Protein AF-A0A7G2RWZ0-F1 (afdb_monomer_lite)

pLDDT: mean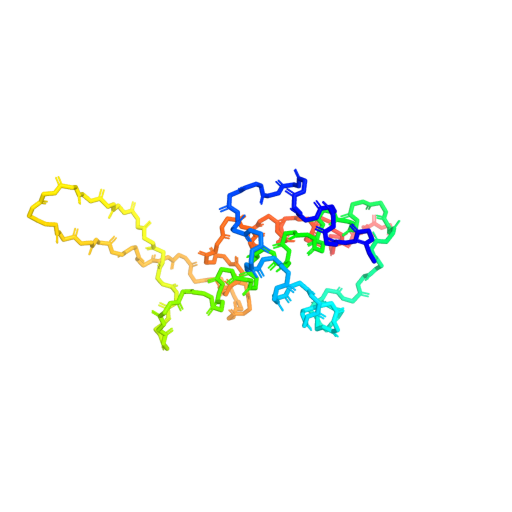 70.8, std 16.25, range [40.75, 87.94]

Sequence (117 aa):
MALLDDFKARFPEFSEADADTYVPVLASVWPCYWGGDYNAPCGQETVLNLLAHMIVSQTSKGSESLKSLQAQTVGNVSDTFAAGVVPDSERAAWFSSTKYGTQFLLLSGRRRGGVFV

Foldseek 3Di:
DVLLVLLCVVCVVDDNVLSVPQVVVCVVVLCVVQVDDCPPDCSVLLSSLVSVLVSCVVPPPDPDQLFAFPDFDPPPTDTDTDPDDDPPDPQLSSLVSDPSSVVNCVSSVVVVPDPPD

Structure (mmCIF, N/CA/C/O backbone):
data_AF-A0A7G2RWZ0-F1
#
_entry.id   AF-A0A7G2RWZ0-F1
#
loop_
_atom_site.group_PDB
_atom_site.id
_atom_site.type_symbol
_atom_site.label_atom_id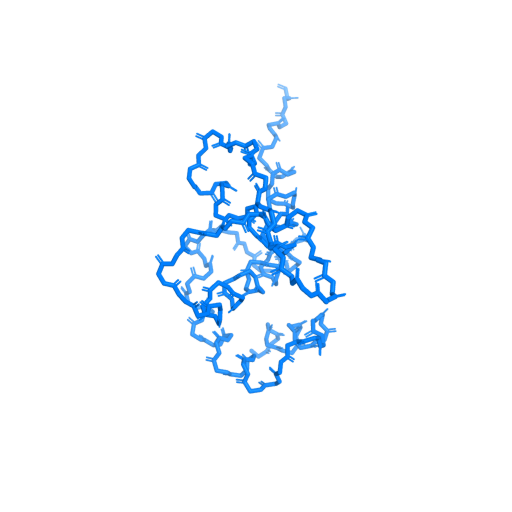
_atom_site.label_alt_id
_atom_site.label_comp_id
_atom_site.label_asym_id
_atom_site.label_entity_id
_atom_site.label_seq_id
_atom_site.pdbx_PDB_ins_code
_atom_site.Cartn_x
_atom_site.Cartn_y
_atom_site.Cartn_z
_atom_site.occupancy
_atom_site.B_iso_or_equiv
_atom_site.auth_seq_id
_atom_site.auth_comp_id
_atom_site.auth_asym_id
_atom_site.auth_atom_id
_atom_site.pdbx_PDB_model_num
ATOM 1 N N . MET A 1 1 ? 11.184 -13.169 3.484 1.00 51.06 1 MET A N 1
ATOM 2 C CA . MET A 1 1 ? 11.191 -12.764 4.904 1.00 51.06 1 MET A CA 1
ATOM 3 C C . MET A 1 1 ? 11.444 -11.269 5.068 1.00 51.06 1 MET A C 1
ATOM 5 O O . MET A 1 1 ? 10.646 -10.670 5.757 1.00 51.06 1 MET A O 1
ATOM 9 N N . ALA A 1 2 ? 12.368 -10.635 4.326 1.00 77.62 2 ALA A N 1
ATOM 10 C CA . ALA A 1 2 ? 12.571 -9.173 4.389 1.00 77.62 2 ALA A CA 1
ATOM 11 C C . ALA A 1 2 ? 11.291 -8.319 4.224 1.00 77.62 2 ALA A C 1
ATOM 13 O O . ALA A 1 2 ? 11.036 -7.443 5.028 1.00 77.62 2 ALA A O 1
ATOM 14 N N . LEU A 1 3 ? 10.431 -8.621 3.247 1.00 80.25 3 LEU A N 1
ATOM 15 C CA . LEU A 1 3 ? 9.259 -7.788 2.937 1.00 80.25 3 LEU A CA 1
ATOM 16 C C . LEU A 1 3 ? 8.217 -7.697 4.072 1.00 80.25 3 LEU A C 1
ATOM 18 O O . LEU A 1 3 ? 7.567 -6.667 4.214 1.00 80.25 3 LEU A O 1
ATOM 22 N N . LEU A 1 4 ? 8.064 -8.747 4.883 1.00 84.12 4 LEU A N 1
ATOM 23 C CA . LEU A 1 4 ? 7.144 -8.741 6.025 1.00 84.12 4 LEU A CA 1
ATOM 24 C C . LEU A 1 4 ? 7.725 -7.939 7.192 1.00 84.12 4 LEU A C 1
ATOM 26 O O . LEU A 1 4 ? 7.021 -7.121 7.780 1.00 84.12 4 LEU A O 1
ATOM 30 N N . ASP A 1 5 ? 9.014 -8.123 7.472 1.00 84.81 5 ASP A N 1
ATOM 31 C CA . ASP A 1 5 ? 9.721 -7.374 8.511 1.00 84.81 5 ASP A CA 1
ATOM 32 C C . ASP A 1 5 ? 9.790 -5.879 8.157 1.00 84.81 5 ASP A C 1
ATOM 34 O O . ASP A 1 5 ? 9.467 -5.025 8.983 1.00 84.81 5 ASP A O 1
ATOM 38 N N . ASP A 1 6 ? 10.097 -5.560 6.895 1.00 83.62 6 ASP A N 1
ATOM 39 C CA . ASP A 1 6 ? 10.110 -4.199 6.352 1.00 83.62 6 ASP A CA 1
ATOM 40 C C . ASP A 1 6 ? 8.717 -3.550 6.433 1.00 83.62 6 ASP A C 1
ATOM 42 O O . ASP A 1 6 ? 8.589 -2.361 6.734 1.00 83.62 6 ASP A O 1
ATOM 46 N N . PHE A 1 7 ? 7.654 -4.330 6.205 1.00 86.56 7 PHE A N 1
ATOM 47 C CA . PHE A 1 7 ? 6.275 -3.862 6.328 1.00 86.56 7 PHE A CA 1
ATOM 48 C C . PHE A 1 7 ? 5.910 -3.528 7.774 1.00 86.56 7 PHE A C 1
ATOM 50 O O . PHE A 1 7 ? 5.416 -2.429 8.034 1.00 86.56 7 PHE A O 1
ATOM 57 N N . LYS A 1 8 ? 6.198 -4.432 8.718 1.00 85.12 8 LYS A N 1
ATOM 58 C CA . LYS A 1 8 ? 5.951 -4.211 10.153 1.00 85.12 8 LYS A CA 1
ATOM 59 C C . LYS A 1 8 ? 6.762 -3.030 10.691 1.00 85.12 8 LYS A C 1
ATOM 61 O O . LYS A 1 8 ? 6.242 -2.233 11.466 1.00 85.12 8 LYS A O 1
ATOM 66 N N . ALA A 1 9 ? 8.007 -2.872 10.239 1.00 86.94 9 ALA A N 1
ATOM 67 C CA . ALA A 1 9 ? 8.857 -1.747 10.624 1.00 86.94 9 ALA A CA 1
ATOM 68 C C . ALA A 1 9 ? 8.344 -0.405 10.076 1.00 86.94 9 ALA A C 1
ATOM 70 O O . ALA A 1 9 ? 8.462 0.624 10.743 1.00 86.94 9 ALA A O 1
ATOM 71 N N . ARG A 1 10 ? 7.785 -0.395 8.858 1.00 83.44 10 ARG A N 1
ATOM 72 C CA . ARG A 1 10 ? 7.319 0.834 8.203 1.00 83.44 10 ARG A CA 1
ATOM 73 C C . ARG A 1 10 ? 5.916 1.256 8.627 1.00 83.44 10 ARG A C 1
ATOM 75 O O . ARG A 1 10 ? 5.655 2.458 8.657 1.00 83.44 10 ARG A O 1
ATOM 82 N N . PHE A 1 11 ? 5.040 0.302 8.930 1.00 85.94 11 PHE A N 1
ATOM 83 C CA . PHE A 1 11 ? 3.641 0.564 9.255 1.00 85.94 11 PHE A CA 1
ATOM 84 C C . PHE A 1 11 ? 3.227 -0.099 10.578 1.00 85.94 11 PHE A C 1
ATOM 86 O O . PHE A 1 11 ? 2.508 -1.103 10.570 1.00 85.94 11 PHE A O 1
ATOM 93 N N . PRO A 1 12 ? 3.648 0.462 11.728 1.00 84.44 12 PRO A N 1
ATOM 94 C CA . PRO A 1 12 ? 3.288 -0.061 13.046 1.00 84.44 12 PRO A CA 1
ATOM 95 C C . PRO A 1 12 ? 1.789 0.071 13.362 1.00 84.44 12 PRO A C 1
ATOM 97 O O . PRO A 1 12 ? 1.322 -0.467 14.361 1.00 84.44 12 PRO A O 1
ATOM 100 N N . GLU A 1 13 ? 1.024 0.804 12.547 1.00 82.50 13 GLU A N 1
ATOM 101 C CA . GLU A 1 13 ? -0.426 0.933 12.695 1.00 82.50 13 GLU A CA 1
ATOM 102 C C . GLU A 1 13 ? -1.221 -0.323 12.303 1.00 82.50 13 GLU A C 1
ATOM 104 O O . GLU A 1 13 ? -2.387 -0.434 12.685 1.00 82.50 13 GLU A O 1
ATOM 109 N N . PHE A 1 14 ? -0.634 -1.254 11.544 1.00 83.00 14 PHE A N 1
ATOM 110 C CA . PHE A 1 14 ? -1.290 -2.524 11.228 1.00 83.00 14 PHE A CA 1
ATOM 111 C C . PHE A 1 14 ? -1.068 -3.529 12.351 1.00 83.00 14 PHE A C 1
ATOM 113 O O . PHE A 1 14 ? 0.019 -3.613 12.921 1.00 83.00 14 PHE A O 1
ATOM 120 N N . SER A 1 15 ? -2.092 -4.334 12.645 1.00 84.06 15 SER A N 1
ATOM 121 C CA . SER A 1 15 ? -1.919 -5.433 13.589 1.00 84.06 15 SER A CA 1
ATOM 122 C C . SER A 1 15 ? -0.930 -6.455 13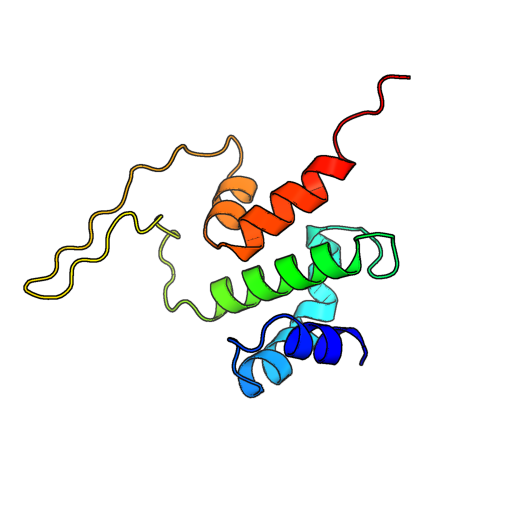.019 1.00 84.06 15 SER A C 1
ATOM 124 O O . SER A 1 15 ? -0.928 -6.738 11.817 1.00 84.06 15 SER A O 1
ATOM 126 N N . GLU A 1 16 ? -0.092 -7.038 13.879 1.00 81.56 16 GLU A N 1
ATOM 127 C CA . GLU A 1 16 ? 0.850 -8.077 13.446 1.00 81.56 16 GLU A CA 1
ATOM 128 C C . GLU A 1 16 ? 0.120 -9.263 12.805 1.00 81.56 16 GLU A C 1
ATOM 130 O O . GLU A 1 16 ? 0.599 -9.811 11.818 1.00 81.56 16 GLU A O 1
ATOM 135 N N . ALA A 1 17 ? -1.080 -9.587 13.299 1.00 82.25 17 ALA A N 1
ATOM 136 C CA . ALA A 1 17 ? -1.926 -10.644 12.756 1.00 82.25 17 ALA A CA 1
ATOM 137 C C . ALA A 1 17 ? -2.381 -10.363 11.312 1.00 82.25 17 ALA A C 1
ATOM 139 O O . ALA A 1 17 ? -2.364 -11.272 10.479 1.00 82.25 17 ALA A O 1
ATOM 140 N N . ASP A 1 18 ? -2.748 -9.117 10.992 1.00 81.56 18 ASP A N 1
ATOM 141 C CA . ASP A 1 18 ? -3.116 -8.730 9.626 1.00 81.56 18 ASP A CA 1
ATOM 142 C C . ASP A 1 18 ? -1.893 -8.767 8.705 1.00 81.56 18 ASP A C 1
ATOM 144 O O . ASP A 1 18 ? -1.965 -9.290 7.591 1.00 81.56 18 ASP A O 1
ATOM 148 N N . ALA A 1 19 ? -0.748 -8.270 9.178 1.00 83.00 19 ALA A N 1
ATOM 149 C CA . ALA A 1 19 ? 0.492 -8.325 8.412 1.00 83.00 19 ALA A CA 1
ATOM 150 C C . ALA A 1 19 ? 0.898 -9.781 8.113 1.00 83.00 19 ALA A C 1
ATOM 152 O O . ALA A 1 19 ? 1.154 -10.123 6.960 1.00 83.00 19 ALA A O 1
ATOM 153 N N . ASP A 1 20 ? 0.879 -10.662 9.113 1.00 84.50 20 ASP A N 1
ATOM 154 C CA . ASP A 1 20 ? 1.272 -12.067 8.959 1.00 84.50 20 ASP A CA 1
ATOM 155 C C . ASP A 1 20 ? 0.305 -12.867 8.080 1.00 84.50 20 ASP A C 1
ATOM 157 O O . ASP A 1 20 ? 0.722 -13.795 7.385 1.00 84.50 20 ASP A O 1
ATOM 161 N N . THR A 1 21 ? -0.973 -12.486 8.057 1.00 84.38 21 THR A N 1
ATOM 162 C CA . THR A 1 21 ? -1.991 -13.154 7.238 1.00 84.38 21 THR A CA 1
ATOM 163 C C . THR A 1 21 ? -1.948 -12.683 5.787 1.00 84.38 21 THR A C 1
ATOM 165 O O . THR A 1 21 ? -1.916 -13.497 4.863 1.00 84.38 21 THR A O 1
ATOM 168 N N . TYR A 1 22 ? -1.948 -11.368 5.559 1.00 83.38 22 TYR A N 1
ATOM 169 C CA . TYR A 1 22 ? -2.149 -10.809 4.223 1.00 83.38 22 TYR A CA 1
ATOM 170 C C . TYR A 1 22 ? -0.848 -10.604 3.450 1.00 83.38 22 TYR A C 1
ATOM 172 O O . TYR A 1 22 ? -0.838 -10.795 2.233 1.00 83.38 22 TYR A O 1
ATOM 180 N N . VAL A 1 23 ? 0.263 -10.254 4.107 1.00 85.44 23 VAL A N 1
ATOM 181 C CA . VAL A 1 23 ? 1.527 -9.969 3.404 1.00 85.44 23 VAL A CA 1
ATOM 182 C C . VAL A 1 23 ? 2.025 -11.175 2.592 1.00 85.44 23 VAL A C 1
ATOM 184 O O . VAL A 1 23 ? 2.358 -10.979 1.420 1.00 85.44 23 VAL A O 1
ATOM 187 N N . PRO A 1 24 ? 2.028 -12.423 3.108 1.00 85.69 24 PRO A N 1
ATOM 188 C CA . PRO A 1 24 ? 2.440 -13.588 2.319 1.00 85.69 24 PRO A CA 1
ATOM 189 C C . PRO A 1 24 ? 1.516 -13.878 1.131 1.00 85.69 24 PRO A C 1
ATOM 191 O O . PRO A 1 24 ? 1.989 -14.252 0.060 1.00 85.69 24 PRO A O 1
ATOM 194 N N . VAL A 1 25 ? 0.206 -13.670 1.291 1.00 84.75 25 VAL A N 1
ATOM 195 C CA . VAL A 1 25 ? -0.780 -13.859 0.213 1.00 84.75 25 VAL A CA 1
ATOM 196 C C . VAL A 1 25 ? -0.536 -12.839 -0.899 1.00 84.75 25 VAL A C 1
ATOM 198 O O . VAL A 1 25 ? -0.422 -13.182 -2.079 1.00 84.75 25 VAL A O 1
ATOM 201 N N . LEU A 1 26 ? -0.374 -11.576 -0.510 1.00 84.06 26 LEU A N 1
ATOM 202 C CA . LEU A 1 26 ? -0.180 -10.451 -1.413 1.00 84.06 26 LEU A CA 1
ATOM 203 C C . LEU A 1 26 ? 1.220 -10.417 -2.042 1.00 84.06 26 LEU A C 1
ATOM 205 O O . LEU A 1 26 ? 1.387 -9.789 -3.088 1.00 84.06 26 LEU A O 1
ATOM 209 N N . ALA A 1 27 ? 2.197 -11.137 -1.478 1.00 82.88 27 ALA A N 1
ATOM 210 C CA . ALA A 1 27 ? 3.549 -11.298 -2.022 1.00 82.88 27 ALA A CA 1
ATOM 211 C C . ALA A 1 27 ? 3.556 -11.854 -3.460 1.00 82.88 27 ALA A C 1
ATOM 213 O O . ALA A 1 27 ? 4.432 -11.512 -4.250 1.00 82.88 27 ALA A O 1
ATOM 214 N N . SER A 1 28 ? 2.572 -12.687 -3.809 1.00 81.69 28 SER A N 1
ATOM 215 C CA . SER A 1 28 ? 2.416 -13.244 -5.161 1.00 81.69 28 SER A CA 1
ATOM 216 C C . SER A 1 28 ? 1.663 -12.317 -6.124 1.00 81.69 28 SER A C 1
ATOM 218 O O . SER A 1 28 ? 1.762 -12.470 -7.339 1.00 81.69 28 SER A O 1
ATOM 220 N N . VAL A 1 29 ? 0.930 -11.338 -5.586 1.00 82.69 29 VAL A N 1
ATOM 221 C CA . VAL A 1 29 ? -0.042 -10.525 -6.328 1.00 82.69 29 VAL A CA 1
ATOM 222 C C . VAL A 1 29 ? 0.490 -9.124 -6.633 1.00 82.69 29 VAL A C 1
ATOM 224 O O . VAL A 1 29 ? 0.204 -8.575 -7.696 1.00 82.69 29 VAL A O 1
ATOM 227 N N . TRP A 1 30 ? 1.298 -8.530 -5.748 1.00 82.56 30 TRP A N 1
ATOM 228 C CA . TRP A 1 30 ? 1.855 -7.188 -5.975 1.00 82.56 30 TRP A CA 1
ATOM 229 C C . TRP A 1 30 ? 2.618 -7.029 -7.310 1.00 82.56 30 TRP A C 1
ATOM 231 O O . TRP A 1 30 ? 2.512 -5.941 -7.895 1.00 82.56 30 TRP A O 1
ATOM 241 N N . PRO A 1 31 ? 3.309 -8.053 -7.872 1.00 83.81 31 PRO A N 1
ATOM 242 C CA . PRO A 1 31 ? 3.963 -7.913 -9.172 1.00 83.81 31 PRO A CA 1
ATOM 243 C C . PRO A 1 31 ? 2.965 -7.648 -10.304 1.00 83.81 31 PRO A C 1
ATOM 245 O O . PRO A 1 31 ? 3.293 -6.921 -11.238 1.00 83.81 31 PRO A O 1
ATOM 248 N N . CYS A 1 32 ? 1.728 -8.147 -10.206 1.00 81.56 32 CYS A N 1
ATOM 249 C CA . CYS A 1 32 ? 0.678 -7.899 -11.200 1.00 81.56 32 CYS A CA 1
ATOM 250 C C . CYS A 1 32 ? 0.258 -6.424 -11.254 1.00 81.56 32 CYS A C 1
ATOM 252 O O . CYS A 1 32 ? -0.163 -5.928 -12.298 1.00 81.56 32 CYS A O 1
ATOM 254 N N . TYR A 1 33 ? 0.379 -5.707 -10.136 1.00 78.00 33 TYR A N 1
ATOM 255 C CA . TYR A 1 33 ? 0.010 -4.300 -10.065 1.00 78.00 33 TYR A CA 1
ATOM 256 C C . TYR A 1 33 ? 1.150 -3.384 -10.508 1.00 78.00 33 TYR A C 1
ATOM 258 O O . TYR A 1 33 ? 0.905 -2.425 -11.238 1.00 78.00 33 TYR A O 1
ATOM 266 N N . TRP A 1 34 ? 2.389 -3.638 -10.099 1.00 79.50 34 TRP A N 1
ATOM 267 C CA . TRP A 1 34 ? 3.474 -2.675 -10.321 1.00 79.50 34 TRP A CA 1
ATOM 268 C C .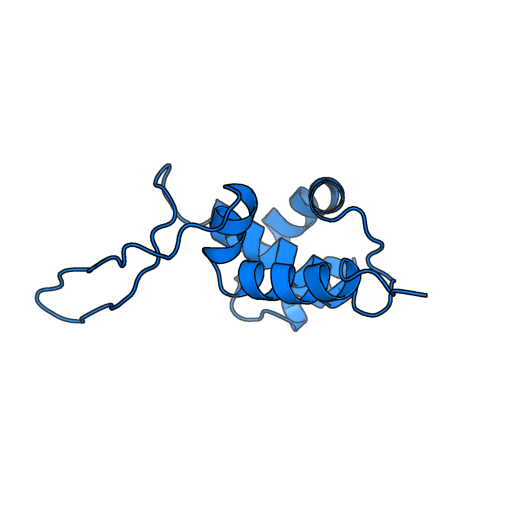 TRP A 1 34 ? 4.564 -3.151 -11.289 1.00 79.50 34 TRP A C 1
ATOM 270 O O . TRP A 1 34 ? 5.179 -2.313 -11.944 1.00 79.50 34 TRP A O 1
ATOM 280 N N . GLY A 1 35 ? 4.779 -4.462 -11.434 1.00 77.69 35 GLY A N 1
ATOM 281 C CA . GLY A 1 35 ? 5.732 -5.049 -12.388 1.00 77.69 35 GLY A CA 1
ATOM 282 C C . GLY A 1 35 ? 7.207 -4.666 -12.193 1.00 77.69 35 GLY A C 1
ATOM 283 O O . GLY A 1 35 ? 8.036 -5.038 -13.017 1.00 77.69 35 GLY A O 1
ATOM 284 N N . GLY A 1 36 ? 7.542 -3.902 -11.150 1.00 77.56 36 GLY A N 1
ATOM 285 C CA . GLY A 1 36 ? 8.908 -3.501 -10.822 1.00 77.56 36 GLY A CA 1
ATOM 286 C C . GLY A 1 36 ? 9.603 -4.478 -9.875 1.00 77.56 36 GLY A C 1
ATOM 287 O O . GLY A 1 36 ? 8.976 -5.361 -9.300 1.00 77.56 36 GLY A O 1
ATOM 288 N N . ASP A 1 37 ? 10.909 -4.297 -9.688 1.00 80.38 37 ASP A N 1
ATOM 289 C CA . ASP A 1 37 ? 11.686 -5.063 -8.710 1.00 80.38 37 ASP A CA 1
ATOM 290 C C . ASP A 1 37 ? 11.611 -4.406 -7.320 1.00 80.38 37 ASP A C 1
ATOM 292 O O . ASP A 1 37 ? 11.754 -3.184 -7.186 1.00 80.38 37 ASP A O 1
ATOM 296 N N . TYR A 1 38 ? 11.410 -5.228 -6.288 1.00 79.56 38 TYR A N 1
ATOM 297 C CA . TYR A 1 38 ? 11.458 -4.820 -4.884 1.00 79.56 38 TYR A CA 1
ATOM 298 C C . TYR A 1 38 ? 12.814 -4.205 -4.526 1.00 79.56 38 TYR A C 1
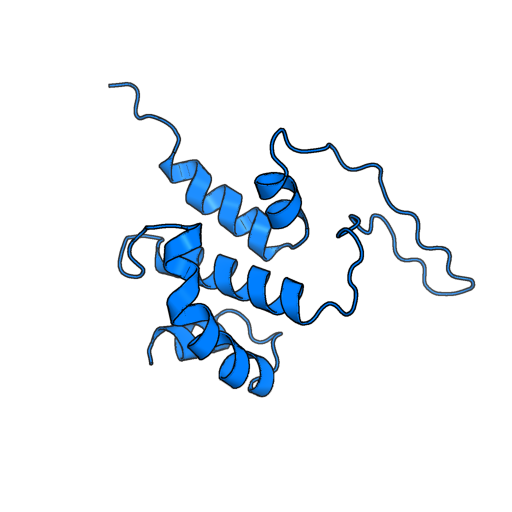ATOM 300 O O . TYR A 1 38 ? 12.868 -3.182 -3.849 1.00 79.56 38 TYR A O 1
ATOM 308 N N . ASN A 1 39 ? 13.906 -4.778 -5.038 1.00 79.94 39 ASN A N 1
ATOM 309 C CA . ASN A 1 39 ? 15.271 -4.369 -4.697 1.00 79.94 39 ASN A CA 1
ATOM 310 C C . ASN A 1 39 ? 15.757 -3.132 -5.471 1.00 79.94 39 ASN A C 1
ATOM 312 O O . ASN A 1 39 ? 16.874 -2.662 -5.257 1.00 79.94 39 ASN A O 1
ATOM 316 N N . ALA A 1 40 ? 14.941 -2.585 -6.376 1.00 76.69 40 ALA A N 1
ATOM 317 C CA . ALA A 1 40 ? 15.293 -1.379 -7.115 1.00 76.69 40 ALA A CA 1
ATOM 318 C C . ALA A 1 40 ? 15.315 -0.131 -6.198 1.00 76.69 40 ALA A C 1
ATOM 320 O O . ALA A 1 40 ? 14.607 -0.092 -5.189 1.00 76.69 40 ALA A O 1
ATOM 321 N N . PRO A 1 41 ? 16.024 0.952 -6.571 1.00 69.31 41 PRO A N 1
ATOM 322 C CA . PRO A 1 41 ? 16.050 2.196 -5.791 1.00 69.31 41 PRO A CA 1
ATOM 323 C C . PRO A 1 41 ? 14.645 2.809 -5.685 1.00 69.31 41 PRO A C 1
ATOM 325 O O . PRO A 1 41 ? 14.092 3.195 -6.708 1.00 69.31 41 PRO A O 1
ATOM 328 N N . CYS A 1 42 ? 14.050 2.898 -4.488 1.00 75.12 42 CYS A N 1
ATOM 329 C CA . CYS A 1 42 ? 12.630 3.245 -4.225 1.00 75.12 42 CYS A CA 1
ATOM 330 C C . CYS A 1 42 ? 11.596 2.136 -4.525 1.00 75.12 42 CYS A C 1
ATOM 332 O O . CYS A 1 42 ? 10.392 2.364 -4.391 1.00 75.12 42 CYS A O 1
ATOM 334 N N . GLY A 1 43 ? 12.030 0.940 -4.932 1.00 80.06 43 GLY A N 1
ATOM 335 C CA . GLY A 1 43 ? 11.139 -0.196 -5.175 1.00 80.06 43 GLY A CA 1
ATOM 336 C C . GLY A 1 43 ? 10.509 -0.719 -3.892 1.00 80.06 43 GLY A C 1
ATOM 337 O O . GLY A 1 43 ? 9.297 -0.911 -3.850 1.00 80.06 43 GLY A O 1
ATOM 338 N N . GLN A 1 44 ? 11.303 -0.797 -2.824 1.00 84.00 44 GLN A N 1
ATOM 339 C CA . GLN A 1 44 ? 10.843 -1.179 -1.490 1.00 84.00 44 GLN A CA 1
ATOM 340 C C . GLN A 1 44 ? 9.683 -0.293 -1.020 1.00 84.00 44 GLN A C 1
ATOM 342 O O . GLN A 1 44 ? 8.588 -0.793 -0.787 1.00 84.00 44 GLN A O 1
ATOM 347 N N . GLU A 1 45 ? 9.859 1.033 -0.986 1.00 83.56 45 GLU A N 1
ATOM 348 C CA . GLU A 1 45 ? 8.792 1.955 -0.561 1.00 83.56 45 GLU A CA 1
ATOM 349 C C . GLU A 1 45 ? 7.547 1.879 -1.453 1.00 83.56 45 GLU A C 1
ATOM 351 O O . GLU A 1 45 ? 6.424 2.034 -0.973 1.00 83.56 45 GLU A O 1
ATOM 356 N N . THR A 1 46 ? 7.723 1.619 -2.750 1.00 84.94 46 THR A N 1
ATOM 357 C CA . THR A 1 46 ? 6.594 1.501 -3.679 1.00 84.94 46 THR A CA 1
ATOM 358 C C . THR A 1 46 ? 5.784 0.234 -3.403 1.00 84.94 46 THR A C 1
ATOM 360 O O . THR A 1 46 ? 4.558 0.294 -3.313 1.00 84.94 46 THR A O 1
ATOM 363 N N . VAL A 1 47 ? 6.456 -0.904 -3.216 1.00 87.44 47 VAL A N 1
ATOM 364 C CA . VAL A 1 47 ? 5.811 -2.192 -2.920 1.00 87.44 47 VAL A CA 1
ATOM 365 C C . VAL A 1 47 ? 5.176 -2.185 -1.531 1.00 87.44 47 VAL A C 1
ATOM 367 O O . VAL A 1 47 ? 4.046 -2.639 -1.383 1.00 87.44 47 VAL A O 1
ATOM 370 N N . LEU A 1 48 ? 5.842 -1.612 -0.529 1.00 87.94 48 LEU A N 1
ATOM 371 C CA . LEU A 1 48 ? 5.311 -1.507 0.831 1.00 87.94 48 LEU A CA 1
ATOM 372 C C . LEU A 1 48 ? 4.020 -0.672 0.876 1.00 87.94 48 LEU A C 1
ATOM 374 O O . LEU A 1 48 ? 3.027 -1.107 1.457 1.00 87.94 48 LEU A O 1
ATOM 378 N N . ASN A 1 49 ? 3.987 0.479 0.196 1.00 87.12 49 ASN A N 1
ATOM 379 C CA . ASN A 1 49 ? 2.775 1.300 0.092 1.00 87.12 49 ASN A CA 1
ATOM 380 C C . ASN A 1 49 ? 1.650 0.602 -0.688 1.00 87.12 49 ASN A C 1
ATOM 382 O O . ASN A 1 49 ? 0.477 0.714 -0.331 1.00 87.12 49 ASN A O 1
ATOM 386 N N . LEU A 1 50 ? 1.994 -0.160 -1.728 1.00 87.00 50 LEU A N 1
ATOM 387 C CA . LEU A 1 50 ? 1.026 -0.969 -2.466 1.00 87.00 50 LEU A CA 1
ATOM 388 C C . LEU A 1 50 ? 0.410 -2.064 -1.581 1.00 87.00 50 LEU A C 1
ATOM 390 O O . LEU A 1 50 ? -0.805 -2.249 -1.589 1.00 87.00 50 LEU A O 1
ATOM 394 N N . LEU A 1 51 ? 1.226 -2.766 -0.794 1.00 87.38 51 LEU A N 1
ATOM 395 C CA . LEU A 1 51 ? 0.757 -3.794 0.137 1.00 87.38 51 LEU A CA 1
ATOM 396 C C . LEU A 1 51 ? -0.152 -3.200 1.211 1.00 87.38 51 LEU A C 1
ATOM 398 O O . LEU A 1 51 ? -1.234 -3.730 1.447 1.00 87.38 51 LEU A O 1
ATOM 402 N N . ALA A 1 52 ? 0.230 -2.060 1.790 1.00 85.94 52 ALA A N 1
ATOM 403 C CA . ALA A 1 52 ? -0.583 -1.371 2.789 1.00 85.94 52 ALA A CA 1
ATOM 404 C C . ALA A 1 52 ? -1.941 -0.948 2.209 1.00 85.94 52 ALA A C 1
ATOM 406 O O . ALA A 1 52 ? -2.977 -1.132 2.845 1.00 85.94 52 ALA A O 1
ATOM 407 N N . HIS A 1 53 ? -1.960 -0.444 0.971 1.00 87.69 53 HIS A N 1
ATOM 408 C CA . HIS A 1 53 ? -3.201 -0.128 0.267 1.00 87.69 53 HIS A CA 1
ATOM 409 C C . HIS A 1 53 ? -4.105 -1.359 0.102 1.00 87.69 53 HIS A C 1
ATOM 411 O O . HIS A 1 53 ? -5.294 -1.287 0.410 1.00 87.69 53 HIS A O 1
ATOM 417 N N . MET A 1 54 ? -3.547 -2.494 -0.329 1.00 84.94 54 MET A N 1
ATOM 418 C CA . MET A 1 54 ? -4.310 -3.731 -0.521 1.00 84.94 54 MET A CA 1
ATOM 419 C C . MET A 1 54 ? -4.857 -4.295 0.793 1.00 84.94 54 MET A C 1
ATOM 421 O O . MET A 1 54 ? -6.006 -4.726 0.823 1.00 84.94 54 MET A O 1
ATOM 425 N N . ILE A 1 55 ? -4.083 -4.249 1.880 1.00 85.31 55 ILE A N 1
ATOM 426 C CA . ILE A 1 55 ? -4.535 -4.714 3.200 1.00 85.31 55 ILE A CA 1
ATOM 427 C C . ILE A 1 55 ? -5.702 -3.857 3.693 1.00 85.31 55 ILE A C 1
ATOM 429 O O . ILE A 1 55 ? -6.726 -4.398 4.105 1.00 85.31 55 ILE A O 1
ATOM 433 N N . VAL A 1 56 ? -5.609 -2.528 3.584 1.00 83.19 56 VAL A N 1
ATOM 434 C CA . VAL A 1 56 ? -6.725 -1.632 3.943 1.00 83.19 56 VAL A CA 1
ATOM 435 C C . VAL A 1 56 ? -7.948 -1.891 3.068 1.00 83.19 56 VAL A C 1
ATOM 437 O O . VAL A 1 56 ? -9.058 -1.971 3.584 1.00 83.19 56 VAL A O 1
ATOM 440 N N . SER A 1 57 ? -7.755 -2.083 1.760 1.00 78.12 57 SER A N 1
ATOM 441 C CA . SER A 1 57 ? -8.856 -2.370 0.834 1.00 78.12 57 SER A CA 1
ATOM 442 C C . SER A 1 57 ? -9.533 -3.720 1.100 1.00 78.12 57 SER A C 1
ATOM 444 O O . SER A 1 57 ? -10.698 -3.875 0.749 1.00 78.12 57 SER A O 1
ATOM 446 N N . GLN A 1 58 ? -8.828 -4.703 1.668 1.00 74.50 58 GLN A N 1
ATOM 447 C CA . GLN A 1 58 ? -9.396 -6.014 2.013 1.00 74.50 58 GLN A CA 1
ATOM 448 C C . GLN A 1 58 ? -10.037 -6.031 3.404 1.00 74.50 58 GLN A C 1
ATOM 450 O O . GLN A 1 58 ? -10.994 -6.766 3.637 1.00 74.50 58 GLN A O 1
ATOM 455 N N . THR A 1 59 ? -9.524 -5.217 4.325 1.00 73.38 59 THR A N 1
ATOM 456 C CA . THR A 1 59 ? -10.025 -5.124 5.707 1.00 73.38 59 THR A CA 1
ATOM 457 C C . THR A 1 59 ? -11.182 -4.139 5.862 1.00 73.38 59 THR A C 1
ATOM 459 O O . THR A 1 59 ? -11.973 -4.277 6.800 1.00 73.38 59 THR A O 1
ATOM 462 N N . SER A 1 60 ? -11.354 -3.187 4.935 1.00 66.81 60 SER A N 1
ATOM 463 C CA . SER A 1 60 ? -12.546 -2.343 4.883 1.00 66.81 60 SER A CA 1
ATOM 464 C C . SER A 1 60 ? -13.770 -3.196 4.536 1.00 66.81 60 SER A C 1
ATOM 466 O O . SER A 1 60 ? -13.957 -3.617 3.395 1.00 66.81 60 SER A O 1
ATOM 468 N N . LYS A 1 61 ? -14.610 -3.483 5.536 1.00 46.06 61 LYS A N 1
ATOM 469 C CA . LYS A 1 61 ? -15.861 -4.231 5.362 1.00 46.06 61 LYS A CA 1
ATOM 470 C C . LYS A 1 61 ? -16.788 -3.500 4.386 1.00 46.06 61 LYS A C 1
ATOM 472 O O . LYS A 1 61 ? -17.381 -2.496 4.758 1.00 46.06 61 LYS A O 1
ATOM 477 N N . GLY A 1 62 ? -16.978 -4.050 3.189 1.00 44.88 62 GLY A N 1
ATOM 478 C CA . GLY A 1 62 ? -18.105 -3.700 2.326 1.00 44.88 62 GLY A CA 1
ATOM 479 C C . GLY A 1 62 ? -17.792 -3.759 0.836 1.00 44.88 62 GLY A C 1
ATOM 480 O O . GLY A 1 62 ? -16.778 -3.249 0.381 1.00 44.88 62 GLY A O 1
ATOM 481 N N . SER A 1 63 ? -18.730 -4.308 0.061 1.00 40.81 63 SER A N 1
ATOM 482 C CA . SER A 1 63 ? -18.812 -4.197 -1.406 1.00 40.81 63 SER A CA 1
ATOM 483 C C . SER A 1 63 ? -19.120 -2.758 -1.876 1.00 40.81 63 SER A C 1
ATOM 485 O O . SER A 1 63 ? -19.659 -2.554 -2.965 1.00 40.81 63 SER A O 1
ATOM 487 N N . GLU A 1 64 ? -18.854 -1.757 -1.039 1.00 45.47 64 GLU A N 1
ATOM 488 C CA . GLU A 1 64 ? -19.192 -0.365 -1.291 1.00 45.47 64 GLU A CA 1
ATOM 489 C C . GLU A 1 64 ? -18.015 0.351 -1.951 1.00 45.47 64 GLU A C 1
ATOM 491 O O . GLU A 1 64 ? -16.856 0.194 -1.570 1.00 45.47 64 GLU A O 1
ATOM 496 N N . SER A 1 65 ? -18.328 1.159 -2.964 1.00 45.31 65 SER A N 1
ATOM 497 C CA . SER A 1 65 ? -17.381 2.073 -3.598 1.00 45.31 65 SER A CA 1
ATOM 498 C C . SER A 1 65 ? -16.668 2.908 -2.531 1.00 45.31 65 SER A C 1
ATOM 500 O O . SER A 1 65 ? -17.341 3.564 -1.734 1.00 45.31 65 SER A O 1
ATOM 502 N N . LEU A 1 66 ? -15.333 2.909 -2.539 1.00 53.12 66 LEU A N 1
ATOM 503 C CA . LEU A 1 66 ? -14.490 3.680 -1.623 1.00 53.12 66 LEU A CA 1
ATOM 504 C C . LEU A 1 66 ? -14.783 5.181 -1.781 1.00 53.12 66 LEU A C 1
ATOM 506 O O . LEU A 1 66 ? -14.264 5.839 -2.682 1.00 53.12 66 LEU A O 1
ATOM 510 N N . LYS A 1 67 ? -15.657 5.726 -0.932 1.00 47.22 67 LYS A N 1
ATOM 511 C CA . LYS A 1 67 ? -15.985 7.154 -0.923 1.00 47.22 67 LYS A CA 1
ATOM 512 C C . LYS A 1 67 ? -14.939 7.900 -0.099 1.00 47.22 67 LYS A C 1
ATOM 514 O O . LYS A 1 67 ? -14.667 7.540 1.042 1.00 47.22 67 LYS A O 1
ATOM 519 N N . SER A 1 68 ? -14.371 8.957 -0.678 1.00 46.62 68 SER A N 1
ATOM 520 C CA . SER A 1 68 ? -13.521 9.913 0.035 1.00 46.62 68 SER A CA 1
ATOM 521 C C . SER A 1 68 ? -14.318 10.536 1.189 1.00 46.62 68 SER A C 1
ATOM 523 O O . SER A 1 68 ? -15.300 11.249 0.970 1.00 46.62 68 SER A O 1
ATOM 525 N N . LEU A 1 69 ? -13.922 10.221 2.424 1.00 47.03 69 LEU A N 1
ATOM 526 C CA . LEU A 1 69 ? -14.533 10.755 3.639 1.00 47.03 69 LEU A CA 1
ATOM 527 C C . LEU A 1 69 ? -13.942 12.152 3.875 1.00 47.03 69 LEU A C 1
ATOM 529 O O . LEU A 1 69 ? -12.759 12.285 4.189 1.00 47.03 69 LEU A O 1
ATOM 533 N N . GLN A 1 70 ? -14.736 13.193 3.613 1.00 49.72 70 GLN A N 1
ATOM 534 C CA . GLN A 1 70 ? -14.251 14.578 3.579 1.00 49.72 70 GLN A CA 1
ATOM 535 C C . GLN A 1 70 ? -14.312 15.249 4.956 1.00 49.72 70 GLN A C 1
ATOM 537 O O . GLN A 1 70 ? -13.497 16.119 5.254 1.00 49.72 70 GLN A O 1
ATOM 542 N N . ALA A 1 71 ? -15.253 14.831 5.806 1.00 44.25 71 ALA A N 1
ATOM 543 C CA . ALA A 1 71 ? -15.363 15.283 7.185 1.00 44.25 71 ALA A CA 1
ATOM 544 C C . ALA A 1 71 ? -16.070 14.225 8.040 1.00 44.25 71 ALA A C 1
ATOM 546 O O . ALA A 1 71 ? -17.123 13.720 7.656 1.00 44.25 71 ALA A O 1
ATOM 547 N N . GLN A 1 72 ? -15.501 13.929 9.209 1.00 45.06 72 GLN A N 1
ATOM 548 C CA . GLN A 1 72 ? -16.122 13.107 10.244 1.00 45.06 72 GLN A CA 1
ATOM 549 C C . GLN A 1 72 ? -16.440 14.030 11.426 1.00 45.06 72 GLN A C 1
ATOM 551 O O . GLN A 1 72 ? -15.533 14.602 12.031 1.00 45.06 72 GLN A O 1
ATOM 556 N N . THR A 1 73 ? -17.721 14.232 11.727 1.00 40.81 73 THR A N 1
ATOM 557 C CA . THR A 1 73 ? -18.147 15.002 12.913 1.00 40.81 73 THR A CA 1
ATOM 558 C C . THR A 1 73 ? -18.377 14.014 14.058 1.00 40.81 73 THR A C 1
ATOM 560 O O . THR A 1 73 ? -18.787 12.893 13.805 1.00 40.81 73 THR A O 1
ATOM 563 N N . VAL A 1 74 ? -18.105 14.356 15.318 1.00 41.78 74 VAL A N 1
ATOM 564 C CA . VAL A 1 74 ? -18.320 13.444 16.464 1.00 41.78 74 VAL A CA 1
ATOM 565 C C . VAL A 1 74 ? -19.443 13.988 17.357 1.00 41.78 74 VAL A C 1
ATOM 567 O O . VAL A 1 74 ? -19.309 15.066 17.928 1.00 41.78 74 VAL A O 1
ATOM 570 N N . GLY A 1 75 ? -20.554 13.238 17.439 1.00 61.69 75 GLY A N 1
ATOM 571 C CA . GLY A 1 75 ? -21.878 13.627 17.977 1.00 61.69 75 GLY A CA 1
ATOM 572 C C . GLY A 1 75 ? -22.927 13.822 16.861 1.00 61.69 75 GLY A C 1
ATOM 573 O O . GLY A 1 75 ? -22.543 14.283 15.798 1.00 61.69 75 GLY A O 1
ATOM 574 N N . ASN A 1 76 ? -24.211 13.447 17.057 1.00 47.22 76 ASN A N 1
ATOM 575 C CA . ASN A 1 76 ? -25.316 13.514 16.054 1.00 47.22 76 ASN A CA 1
ATOM 576 C C . ASN A 1 76 ? -24.845 13.420 14.578 1.00 47.22 76 ASN A C 1
ATOM 578 O O . ASN A 1 76 ? -25.071 14.321 13.770 1.00 47.22 76 ASN A O 1
ATOM 582 N N . VAL A 1 77 ? -24.092 12.362 14.268 1.00 48.00 77 VAL A N 1
ATOM 583 C CA . VAL A 1 77 ? -23.104 12.375 13.181 1.00 48.00 77 VAL A CA 1
ATOM 584 C C . VAL A 1 77 ? -23.740 12.096 11.823 1.00 48.00 77 VAL A C 1
ATOM 586 O O . VAL A 1 77 ? -24.237 10.997 11.589 1.00 48.00 77 VAL A O 1
ATOM 589 N N . SER A 1 78 ? -23.651 13.069 10.917 1.00 42.94 78 SER A N 1
ATOM 590 C CA . SER A 1 78 ? -23.797 12.867 9.474 1.00 42.94 78 SER A CA 1
ATOM 591 C C . SER A 1 78 ? -22.411 12.871 8.837 1.00 42.94 78 SER A C 1
ATOM 593 O O . SER A 1 78 ? -21.699 13.873 8.930 1.00 42.94 78 SER A O 1
ATOM 595 N N . ASP A 1 79 ? -22.046 11.780 8.169 1.00 48.00 79 ASP A N 1
ATOM 596 C CA . ASP A 1 79 ? -20.874 11.740 7.296 1.00 48.00 79 ASP A CA 1
ATOM 597 C C . ASP A 1 79 ? -21.232 12.389 5.954 1.00 48.00 79 ASP A C 1
ATOM 599 O O . ASP A 1 79 ? -22.189 11.985 5.285 1.00 48.00 79 ASP A O 1
ATOM 603 N N . THR A 1 80 ? -20.477 13.410 5.546 1.00 49.78 80 THR A N 1
ATOM 604 C CA . THR A 1 80 ? -20.609 14.012 4.215 1.00 49.78 80 THR A CA 1
ATOM 605 C C . THR A 1 80 ? -19.444 13.580 3.334 1.00 49.78 80 THR A C 1
ATOM 607 O O . THR A 1 80 ? -18.265 13.773 3.640 1.00 49.78 80 THR A O 1
ATOM 610 N N . PHE A 1 81 ? -19.791 12.951 2.213 1.00 50.53 81 PHE A N 1
ATOM 611 C CA . PHE A 1 81 ? -18.834 12.488 1.216 1.00 50.53 81 PHE A CA 1
ATOM 612 C C . PHE A 1 81 ? -18.667 13.562 0.140 1.00 50.53 81 PHE A C 1
ATOM 614 O O . PHE A 1 81 ? -19.658 14.046 -0.412 1.00 50.53 81 PHE A O 1
ATOM 621 N N . ALA A 1 82 ? -17.423 13.917 -0.181 1.00 49.66 82 ALA A N 1
ATOM 622 C CA . ALA A 1 82 ? -17.140 14.762 -1.336 1.00 49.66 82 ALA A CA 1
ATOM 623 C C . ALA A 1 82 ? -17.502 14.007 -2.617 1.00 49.66 82 ALA A C 1
ATOM 625 O O . ALA A 1 82 ? -17.165 12.828 -2.755 1.00 49.66 82 ALA A O 1
ATOM 626 N N . ALA A 1 83 ? -18.049 14.705 -3.611 1.00 44.84 83 ALA A N 1
ATOM 627 C CA . ALA A 1 83 ? -17.860 14.286 -4.994 1.00 44.84 83 ALA A CA 1
ATOM 628 C C . ALA A 1 83 ? -16.375 14.510 -5.335 1.00 44.84 83 ALA A C 1
ATOM 630 O O . ALA A 1 83 ? -15.973 15.604 -5.727 1.00 44.84 83 ALA A O 1
ATOM 631 N N . GLY A 1 84 ? -15.537 13.507 -5.063 1.00 48.06 84 GLY A N 1
ATOM 632 C CA . GLY A 1 84 ? -14.114 13.552 -5.387 1.00 48.06 84 GLY A CA 1
ATOM 633 C C . GLY A 1 84 ? -13.905 13.781 -6.884 1.00 48.06 84 GLY A C 1
ATOM 634 O O . GLY A 1 84 ? -14.699 13.319 -7.704 1.00 48.06 84 GLY A O 1
ATOM 635 N N . VAL A 1 85 ? -12.832 14.492 -7.239 1.00 48.88 85 VAL A N 1
ATOM 636 C CA . VAL A 1 85 ? -12.360 14.591 -8.626 1.00 48.88 85 VAL A CA 1
ATOM 637 C C . VAL A 1 85 ? -12.125 13.167 -9.119 1.00 48.88 85 VAL A C 1
ATOM 639 O O . VAL A 1 85 ? -11.224 12.495 -8.623 1.00 48.88 85 VAL A O 1
ATOM 642 N N . VAL A 1 86 ? -12.972 12.693 -10.033 1.00 48.88 86 VAL A N 1
ATOM 643 C CA . VAL A 1 86 ? -12.866 11.349 -10.604 1.00 48.88 86 VAL A CA 1
ATOM 644 C C . VAL A 1 86 ? -11.566 11.303 -11.407 1.00 48.88 86 VAL A C 1
ATOM 646 O O . VAL A 1 86 ? -11.433 12.061 -12.367 1.00 48.88 86 VAL A O 1
ATOM 649 N N . PRO A 1 87 ? -10.579 10.476 -11.026 1.00 55.75 87 PRO A N 1
ATOM 650 C CA . PRO A 1 87 ? -9.380 10.304 -11.834 1.00 55.75 87 PRO A CA 1
ATOM 651 C C . PRO A 1 87 ? -9.756 9.696 -13.189 1.00 55.75 87 PRO A C 1
ATOM 653 O O . PRO A 1 87 ? -10.651 8.857 -13.243 1.00 55.75 87 PRO A O 1
ATOM 656 N N . ASP A 1 88 ? -9.024 10.026 -14.258 1.00 61.75 88 ASP A N 1
ATOM 657 C CA . ASP A 1 88 ? -9.279 9.541 -15.634 1.00 61.75 88 ASP A CA 1
ATOM 658 C C . ASP A 1 88 ? -9.276 8.000 -15.795 1.00 61.75 88 ASP A C 1
ATOM 660 O O . ASP A 1 88 ? -9.568 7.478 -16.869 1.00 61.75 88 ASP A O 1
ATOM 664 N N . SER A 1 89 ? -8.944 7.240 -14.744 1.00 71.00 89 SER A N 1
ATOM 665 C CA . SER A 1 89 ? -9.051 5.780 -14.727 1.00 71.00 89 SER A CA 1
ATOM 666 C C . SER A 1 89 ? -9.582 5.263 -13.388 1.00 71.00 89 SER A C 1
ATOM 668 O O . SER A 1 89 ? -9.144 5.702 -12.322 1.00 71.00 89 SER A O 1
ATOM 670 N N . GLU A 1 90 ? -10.452 4.248 -13.438 1.00 71.06 90 GLU A N 1
ATOM 671 C CA . GLU A 1 90 ? -10.976 3.533 -12.257 1.00 71.06 90 GLU A CA 1
ATOM 672 C C . GLU A 1 90 ? -9.853 3.017 -11.348 1.00 71.06 90 GLU A C 1
ATOM 674 O O . GLU A 1 90 ? -9.959 3.009 -10.125 1.00 71.06 90 GLU A O 1
ATOM 679 N N . ARG A 1 91 ? -8.719 2.651 -11.950 1.00 72.31 91 ARG A N 1
ATOM 680 C CA . ARG A 1 91 ? -7.521 2.216 -11.237 1.00 72.31 91 ARG A CA 1
ATOM 681 C C . ARG A 1 91 ? -6.886 3.338 -10.413 1.00 72.31 91 ARG A C 1
ATOM 683 O O . ARG A 1 91 ? -6.468 3.099 -9.284 1.00 72.31 91 ARG A O 1
ATOM 690 N N . ALA A 1 92 ? -6.800 4.550 -10.958 1.00 71.88 92 ALA A N 1
ATOM 691 C CA . ALA A 1 92 ? -6.320 5.706 -10.205 1.00 71.88 92 ALA A CA 1
ATOM 692 C C . ALA A 1 92 ? -7.330 6.123 -9.124 1.00 71.88 92 ALA A C 1
ATOM 694 O O . ALA A 1 92 ? -6.909 6.483 -8.026 1.00 71.88 92 ALA A O 1
ATOM 695 N N . ALA A 1 93 ? -8.636 5.980 -9.388 1.00 75.38 93 ALA A N 1
ATOM 696 C CA . ALA A 1 93 ? -9.688 6.156 -8.385 1.00 75.38 93 ALA A CA 1
ATOM 697 C C . ALA A 1 93 ? -9.507 5.188 -7.208 1.00 75.38 93 ALA A C 1
ATOM 699 O O . ALA A 1 93 ? -9.457 5.626 -6.057 1.00 75.38 93 ALA A O 1
ATOM 700 N N . TRP A 1 94 ? -9.295 3.899 -7.492 1.00 81.00 94 TRP A N 1
ATOM 701 C CA . TRP A 1 94 ? -9.042 2.884 -6.470 1.00 81.00 94 TRP A CA 1
ATOM 702 C C . TRP A 1 94 ? -7.799 3.210 -5.645 1.00 81.00 94 TRP A C 1
ATOM 704 O O . TRP A 1 94 ? -7.901 3.316 -4.428 1.00 81.00 94 TRP A O 1
ATOM 714 N N . PHE A 1 95 ? -6.654 3.497 -6.270 1.00 82.06 95 PHE A N 1
ATOM 715 C CA . PHE A 1 95 ? -5.455 3.869 -5.514 1.00 82.06 95 PHE A CA 1
ATOM 716 C C . PHE A 1 95 ? -5.614 5.174 -4.723 1.00 82.06 95 PHE A C 1
ATOM 718 O O . PHE A 1 95 ? -5.033 5.314 -3.652 1.00 82.06 95 PHE A O 1
ATOM 725 N N . SER A 1 96 ? -6.427 6.123 -5.189 1.00 78.38 96 SER A N 1
ATOM 726 C CA . SER A 1 96 ? -6.658 7.376 -4.461 1.00 78.38 96 SER A CA 1
ATOM 727 C C . SER A 1 96 ? -7.505 7.230 -3.189 1.00 78.38 96 SER A C 1
ATOM 729 O O . SER A 1 96 ? -7.580 8.165 -2.396 1.00 78.38 96 SER A O 1
ATOM 731 N N . SER A 1 97 ? -8.107 6.059 -2.958 1.00 77.94 97 SER A N 1
ATOM 732 C CA . SER A 1 97 ? -8.973 5.805 -1.799 1.00 77.94 97 SER A CA 1
ATOM 733 C C . SER A 1 97 ? -8.247 5.731 -0.455 1.00 77.94 97 SER A C 1
ATOM 735 O O . SER A 1 97 ? -8.871 5.951 0.582 1.00 77.94 97 SER A O 1
ATOM 737 N N . THR A 1 98 ? -6.946 5.421 -0.439 1.00 81.50 98 THR A N 1
ATOM 738 C CA . THR A 1 98 ? -6.166 5.337 0.804 1.00 81.50 98 THR A CA 1
ATOM 739 C C . THR A 1 98 ? -4.892 6.168 0.718 1.00 81.50 98 THR A C 1
ATOM 741 O O . THR A 1 98 ? -4.325 6.358 -0.360 1.00 81.50 98 THR A O 1
ATOM 744 N N . LYS A 1 99 ? -4.390 6.618 1.880 1.00 82.88 99 LYS A N 1
ATOM 745 C CA . LYS A 1 99 ? -3.120 7.364 1.979 1.00 82.88 99 LYS A CA 1
ATOM 746 C C . LYS A 1 99 ? -1.936 6.608 1.355 1.00 82.88 99 LYS A C 1
ATOM 748 O O . LYS A 1 99 ? -1.014 7.221 0.833 1.00 82.88 99 LYS A O 1
ATOM 753 N N . TYR A 1 100 ? -1.969 5.277 1.393 1.00 85.25 100 TYR A N 1
ATOM 754 C CA . TYR A 1 100 ? -0.901 4.437 0.854 1.00 85.25 100 TYR A CA 1
ATOM 755 C C . TYR A 1 100 ? -0.992 4.304 -0.668 1.00 85.25 100 TYR A C 1
ATOM 757 O O . TYR A 1 100 ? 0.026 4.324 -1.355 1.00 85.25 100 TYR A O 1
ATOM 765 N N . GLY A 1 101 ? -2.208 4.225 -1.218 1.00 82.38 101 GLY A N 1
ATOM 766 C CA . GLY A 1 101 ? -2.399 4.138 -2.662 1.00 82.38 101 GLY A CA 1
ATOM 767 C C . GLY A 1 101 ? -2.070 5.458 -3.374 1.00 82.38 101 GLY A C 1
ATOM 768 O O . GLY A 1 101 ? -1.460 5.442 -4.444 1.00 82.38 101 GLY A O 1
ATOM 769 N N . THR A 1 102 ? -2.343 6.610 -2.751 1.00 81.75 102 THR A N 1
ATOM 770 C CA . THR A 1 102 ? -1.893 7.915 -3.274 1.00 81.75 102 THR A CA 1
ATOM 771 C C . THR A 1 102 ? -0.368 8.043 -3.256 1.00 81.75 102 THR A C 1
ATOM 773 O O . THR A 1 102 ? 0.220 8.498 -4.239 1.00 81.75 102 THR A O 1
ATOM 776 N N . GLN A 1 103 ? 0.301 7.575 -2.195 1.00 82.06 103 GLN A N 1
ATOM 777 C CA . GLN A 1 103 ? 1.767 7.511 -2.141 1.00 82.06 103 GLN A CA 1
ATOM 778 C C . GLN A 1 103 ? 2.345 6.556 -3.193 1.00 82.06 103 GLN A C 1
ATOM 780 O O . GLN A 1 103 ? 3.324 6.897 -3.859 1.00 82.06 103 GLN A O 1
ATOM 785 N N . PHE A 1 104 ? 1.710 5.402 -3.416 1.00 84.69 104 PHE A N 1
ATOM 786 C CA . PHE A 1 104 ? 2.074 4.487 -4.497 1.00 84.69 104 PHE A CA 1
ATOM 787 C C . PHE A 1 104 ? 1.982 5.161 -5.875 1.00 84.69 104 PHE A C 1
ATOM 789 O O . PHE A 1 104 ? 2.904 5.024 -6.683 1.00 84.69 104 PHE A O 1
ATOM 796 N N . LEU A 1 105 ? 0.918 5.922 -6.155 1.00 82.88 105 LEU A N 1
ATOM 797 C CA . LEU A 1 105 ? 0.780 6.666 -7.414 1.00 82.88 105 LEU A CA 1
ATOM 798 C C . LEU A 1 105 ? 1.873 7.725 -7.586 1.00 82.88 105 LEU A C 1
ATOM 800 O O . LEU A 1 105 ? 2.404 7.875 -8.683 1.00 82.88 105 LEU A O 1
ATOM 804 N N . LEU A 1 106 ? 2.259 8.421 -6.515 1.00 81.50 106 LEU A N 1
ATOM 805 C CA . LEU A 1 106 ? 3.338 9.410 -6.563 1.00 81.50 106 LEU A CA 1
ATOM 806 C C . LEU A 1 106 ? 4.697 8.755 -6.875 1.00 81.50 106 LEU A C 1
ATOM 808 O O . LEU A 1 106 ? 5.445 9.234 -7.731 1.00 81.50 106 LEU A O 1
ATOM 812 N N . LEU A 1 107 ? 5.003 7.641 -6.203 1.00 81.44 107 LEU A N 1
ATOM 813 C CA . LEU A 1 107 ? 6.266 6.911 -6.354 1.00 81.44 107 LEU A CA 1
ATOM 814 C C . LEU A 1 107 ? 6.370 6.205 -7.712 1.00 81.44 107 LEU A C 1
ATOM 816 O O . LEU A 1 107 ? 7.412 6.254 -8.367 1.00 81.44 107 LEU A O 1
ATOM 820 N N . SER A 1 108 ? 5.279 5.590 -8.172 1.00 77.88 108 SER A N 1
ATOM 821 C CA . SER A 1 108 ? 5.221 4.930 -9.481 1.00 77.88 108 SER A CA 1
ATOM 822 C C . SER A 1 108 ? 5.112 5.929 -10.641 1.00 77.88 108 SER A C 1
ATOM 824 O O . SER A 1 108 ? 5.702 5.705 -11.699 1.00 77.88 108 SER A O 1
ATOM 826 N N . GLY A 1 109 ? 4.431 7.061 -10.441 1.00 68.19 109 GLY A N 1
ATOM 827 C CA . GLY A 1 109 ? 4.268 8.131 -11.427 1.00 68.19 109 GLY A CA 1
ATOM 828 C C . GLY A 1 109 ? 5.572 8.863 -11.741 1.00 68.19 109 GLY A C 1
ATOM 829 O O . GLY A 1 109 ? 5.864 9.106 -12.912 1.00 68.19 109 GLY A O 1
ATOM 830 N N . ARG A 1 110 ? 6.428 9.109 -10.736 1.00 61.94 110 ARG A N 1
ATOM 831 C CA . ARG A 1 110 ? 7.780 9.669 -10.945 1.00 61.94 110 ARG A CA 1
ATOM 832 C C . ARG A 1 110 ? 8.662 8.822 -11.871 1.00 61.94 110 ARG A C 1
ATOM 834 O O . ARG A 1 110 ? 9.583 9.364 -12.467 1.00 61.94 110 ARG A O 1
ATOM 841 N N . ARG A 1 111 ? 8.377 7.524 -12.022 1.00 56.31 111 ARG A N 1
ATOM 842 C CA . ARG A 1 111 ? 9.095 6.614 -12.934 1.00 56.31 111 ARG A CA 1
ATOM 843 C C . ARG A 1 111 ? 8.474 6.499 -14.333 1.00 56.31 111 ARG A C 1
ATOM 845 O O . ARG A 1 111 ? 9.092 5.904 -15.207 1.00 56.31 111 ARG A O 1
ATOM 852 N N . ARG A 1 112 ? 7.265 7.031 -14.550 1.00 50.75 112 ARG A N 1
ATOM 853 C CA . ARG A 1 112 ? 6.559 7.027 -15.849 1.00 50.75 112 ARG A CA 1
ATOM 854 C C . ARG A 1 112 ? 6.600 8.368 -16.584 1.00 50.75 112 ARG A C 1
ATOM 856 O O . ARG A 1 112 ? 6.139 8.434 -17.719 1.00 50.75 112 ARG A O 1
ATOM 863 N N . GLY A 1 113 ? 7.152 9.416 -15.974 1.00 44.81 113 GLY A N 1
ATOM 864 C CA . GLY A 1 113 ? 7.487 10.641 -16.693 1.00 44.81 113 GLY A CA 1
ATOM 865 C C . GLY A 1 113 ? 8.611 10.340 -17.674 1.00 44.81 113 GLY A C 1
ATOM 866 O O . GLY A 1 113 ? 9.719 10.025 -17.245 1.00 44.81 113 GLY A O 1
AT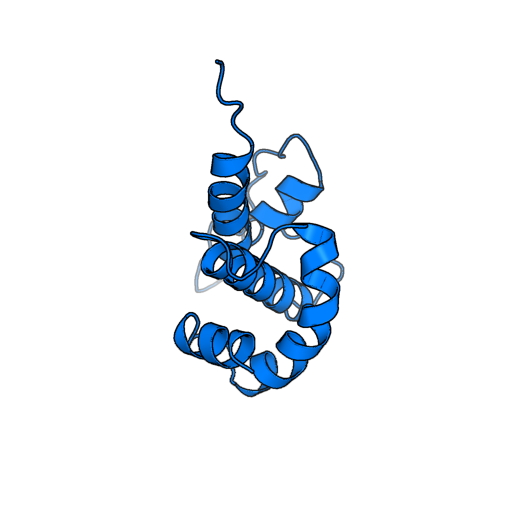OM 867 N N . GLY A 1 114 ? 8.312 10.375 -18.974 1.00 42.03 114 GLY A N 1
ATOM 868 C CA . GLY A 1 114 ? 9.318 10.203 -20.013 1.00 42.03 114 GLY A CA 1
ATOM 869 C C . GLY A 1 114 ? 10.501 11.130 -19.751 1.00 42.03 114 GLY A C 1
ATOM 870 O O . GLY A 1 114 ? 10.327 12.338 -19.592 1.00 42.03 114 GLY A O 1
ATOM 871 N N . VAL A 1 115 ? 11.705 10.563 -19.700 1.00 42.88 115 VAL A N 1
ATOM 872 C CA . VAL A 1 115 ? 12.904 11.347 -19.975 1.00 42.88 115 VAL A CA 1
ATOM 873 C C . VAL A 1 115 ? 12.770 11.730 -21.443 1.00 42.88 115 VAL A C 1
ATOM 875 O O . VAL A 1 115 ? 12.945 10.886 -22.319 1.00 42.88 115 VAL A O 1
ATOM 878 N N . PHE A 1 116 ? 12.356 12.967 -21.708 1.00 40.75 116 PHE A N 1
ATOM 879 C CA . PHE A 1 116 ? 12.552 13.559 -23.021 1.00 40.75 116 PHE A CA 1
ATOM 880 C C . PHE A 1 116 ? 14.065 13.712 -23.182 1.00 40.75 116 PHE A C 1
ATOM 882 O O . PHE A 1 116 ? 14.667 14.598 -22.576 1.00 40.75 116 PHE A O 1
ATOM 889 N N . VAL A 1 117 ? 14.669 12.759 -23.891 1.00 43.84 117 VAL A N 1
ATOM 890 C CA . VAL A 1 117 ? 16.021 12.874 -24.448 1.00 43.84 117 VAL A CA 1
ATOM 891 C C . VAL A 1 117 ? 15.928 13.550 -25.803 1.00 43.84 117 VAL A C 1
ATOM 893 O O . VAL A 1 117 ? 14.986 13.202 -26.552 1.00 43.84 117 VAL A O 1
#

Secondary structure (DSSP, 8-state):
-HHHHHHHHH-TTS-HHHHHHHHHHHTTTHHHHH-S-TTSTTHHHHHHHHHHHHHHHHHS-SSS----EEE--SSSPPPEE------SSHHHHHHHTSHHHHHHHHHHHTTTS----

Radius of gyration: 15.95 Å; chains: 1; bounding box: 41×29×42 Å